Protein AF-A0A1I3XEG7-F1 (afdb_monomer)

Organism: NCBI:txid576117

Structure (mmCIF, N/CA/C/O backbone):
data_AF-A0A1I3XEG7-F1
#
_entry.id   AF-A0A1I3XEG7-F1
#
loop_
_atom_site.group_PDB
_atom_site.id
_atom_site.type_symbol
_atom_site.label_atom_id
_atom_site.label_alt_id
_atom_site.label_comp_id
_atom_site.label_asym_id
_atom_site.label_entity_id
_atom_site.label_seq_id
_atom_site.pdbx_PDB_ins_code
_atom_site.Cartn_x
_atom_site.Cartn_y
_atom_site.Cartn_z
_atom_site.occupancy
_atom_site.B_iso_or_equiv
_atom_site.auth_seq_id
_atom_site.auth_comp_id
_atom_site.auth_asym_id
_atom_site.auth_atom_id
_atom_site.pdbx_PDB_model_num
ATOM 1 N N . THR A 1 1 ? -13.438 3.076 6.515 1.00 82.19 1 THR A N 1
ATOM 2 C CA . THR A 1 1 ? -14.755 3.655 6.838 1.00 82.19 1 THR A CA 1
ATOM 3 C C . THR A 1 1 ? -15.524 2.706 7.732 1.00 82.19 1 THR A C 1
ATOM 5 O O . THR A 1 1 ? -15.217 1.517 7.771 1.00 82.19 1 THR A O 1
ATOM 8 N N . THR A 1 2 ? -16.470 3.233 8.504 1.00 82.06 2 THR A N 1
ATOM 9 C CA . THR A 1 2 ? -17.432 2.445 9.284 1.00 82.06 2 THR A CA 1
ATOM 10 C C . THR A 1 2 ? -18.439 1.758 8.354 1.00 82.06 2 THR A C 1
ATOM 12 O O . THR A 1 2 ? -18.515 2.083 7.167 1.00 82.06 2 THR A O 1
ATOM 15 N N . LYS A 1 3 ? -19.280 0.865 8.900 1.00 80.69 3 LYS A N 1
ATOM 16 C CA . LYS A 1 3 ? -20.411 0.254 8.168 1.00 80.69 3 LYS A CA 1
ATOM 17 C C . LYS A 1 3 ? -21.355 1.296 7.540 1.00 80.69 3 LYS A C 1
ATOM 19 O O . LYS A 1 3 ? -21.985 1.022 6.532 1.00 80.69 3 LYS A O 1
ATOM 24 N N . THR A 1 4 ? -21.407 2.504 8.106 1.00 85.38 4 THR A N 1
ATOM 25 C CA . THR A 1 4 ? -22.218 3.638 7.631 1.00 85.38 4 THR A CA 1
ATOM 26 C C . THR A 1 4 ? -21.464 4.591 6.695 1.00 85.38 4 THR A C 1
ATOM 28 O O . THR A 1 4 ? -21.946 5.682 6.411 1.00 85.38 4 THR A O 1
ATOM 31 N N . GLY A 1 5 ? -20.259 4.229 6.241 1.00 81.50 5 GLY A N 1
ATOM 32 C CA . GLY A 1 5 ? -19.474 5.021 5.288 1.00 81.50 5 GLY A CA 1
ATOM 33 C C . GLY A 1 5 ? -18.717 6.207 5.893 1.00 81.50 5 GLY A C 1
ATOM 34 O O . GLY A 1 5 ? -17.916 6.831 5.200 1.00 81.50 5 GLY A O 1
ATOM 35 N N . LYS A 1 6 ? -18.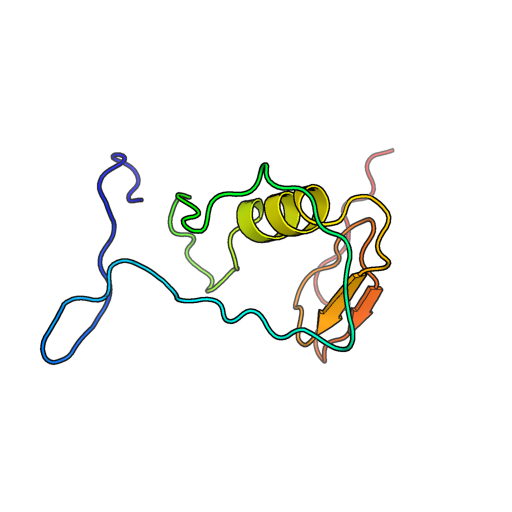890 6.494 7.188 1.00 85.69 6 LYS A N 1
ATOM 36 C CA . LYS A 1 6 ? -18.144 7.558 7.875 1.00 85.69 6 LYS A CA 1
ATOM 37 C C . LYS A 1 6 ? -16.673 7.180 8.042 1.00 85.69 6 LYS A C 1
ATOM 39 O O . LYS A 1 6 ? -16.311 5.999 8.075 1.00 85.69 6 LYS A O 1
ATOM 44 N N . GLN A 1 7 ? -15.804 8.181 8.160 1.00 84.88 7 GLN A N 1
ATOM 45 C CA . GLN A 1 7 ? -14.399 7.934 8.467 1.00 84.88 7 GLN A CA 1
ATOM 46 C C . GLN A 1 7 ? -14.287 7.305 9.860 1.00 84.88 7 GLN A C 1
ATOM 48 O O . GLN A 1 7 ? -14.852 7.806 10.830 1.00 84.88 7 GLN A O 1
ATOM 53 N N . ALA A 1 8 ? -13.609 6.161 9.932 1.00 83.88 8 ALA A N 1
ATOM 54 C CA . ALA A 1 8 ? -13.357 5.496 11.200 1.00 83.88 8 ALA A CA 1
ATOM 55 C C . ALA A 1 8 ? -12.197 6.197 11.912 1.00 83.88 8 ALA A C 1
ATOM 57 O O . ALA A 1 8 ? -11.301 6.726 11.255 1.00 83.88 8 ALA A O 1
ATOM 58 N N . PHE A 1 9 ? -12.206 6.172 13.240 1.00 85.88 9 PHE A N 1
ATOM 59 C CA . PHE A 1 9 ? -11.116 6.695 14.049 1.00 85.88 9 PHE A CA 1
ATOM 60 C C . PHE A 1 9 ? -10.768 5.707 15.167 1.00 85.88 9 PHE A C 1
ATOM 62 O O . PHE A 1 9 ? -11.638 5.211 15.882 1.00 85.88 9 PHE A O 1
ATOM 69 N N . GLY A 1 10 ? -9.483 5.405 15.293 1.00 81.25 10 GLY A N 1
ATOM 70 C CA . GLY A 1 10 ? -8.890 4.566 16.322 1.00 81.25 10 GLY A CA 1
ATOM 71 C C . GLY A 1 10 ? -8.302 5.390 17.461 1.00 81.25 10 GLY A C 1
ATOM 72 O O . GLY A 1 10 ? -8.556 6.591 17.586 1.00 81.25 10 GLY A O 1
ATOM 73 N N . THR A 1 11 ? -7.538 4.716 18.315 1.00 83.19 11 THR A N 1
ATOM 74 C CA . THR A 1 11 ? -6.866 5.302 19.478 1.00 83.19 11 THR A CA 1
ATOM 75 C C . THR A 1 11 ? -5.869 6.395 19.085 1.00 83.19 11 THR A C 1
ATOM 77 O O . THR A 1 11 ? -5.448 6.504 17.937 1.00 83.19 11 THR A O 1
ATOM 80 N N . GLY A 1 12 ? -5.522 7.247 20.045 1.00 83.75 12 GLY A N 1
ATOM 81 C CA . GLY A 1 12 ? -4.526 8.298 19.873 1.00 83.75 12 GLY A CA 1
ATOM 82 C C . GLY A 1 12 ? -4.484 9.205 21.098 1.00 83.75 12 GLY A C 1
ATOM 83 O O . GLY A 1 12 ? -5.505 9.365 21.769 1.00 83.75 12 GLY A O 1
ATOM 84 N N . TYR A 1 13 ? -3.299 9.727 21.417 1.00 84.56 13 TYR A N 1
ATOM 85 C CA . TYR A 1 13 ? -3.045 10.472 22.658 1.00 84.56 13 TYR A CA 1
ATOM 86 C C . TYR A 1 13 ? -3.431 11.952 22.556 1.00 84.56 13 TYR A C 1
ATOM 88 O O . TYR A 1 13 ? -4.041 12.487 23.472 1.00 84.56 13 TYR A O 1
ATOM 96 N N . ILE A 1 14 ? -3.093 12.597 21.435 1.00 90.75 14 ILE A N 1
ATOM 97 C CA . ILE A 1 14 ? -3.384 14.019 21.176 1.00 90.75 14 ILE A CA 1
ATOM 98 C C . ILE A 1 14 ? -4.454 14.146 20.086 1.00 90.75 14 ILE A C 1
ATOM 100 O O . ILE A 1 14 ? -5.459 14.825 20.268 1.00 90.75 14 ILE A O 1
ATOM 104 N N . LEU A 1 15 ? -4.264 13.447 18.962 1.00 90.38 15 LEU A N 1
ATOM 105 C CA . LEU A 1 15 ? -5.231 13.349 17.867 1.00 90.38 15 LEU A CA 1
ATOM 106 C C . LEU A 1 15 ? -5.753 11.918 17.762 1.00 90.38 15 LEU A C 1
ATOM 108 O O . LEU A 1 15 ? -5.009 10.966 17.987 1.00 90.38 15 LEU A O 1
ATOM 112 N N . ARG A 1 16 ? -7.023 11.755 17.378 1.00 90.00 16 ARG A N 1
ATOM 113 C CA . ARG A 1 16 ? -7.598 10.439 17.065 1.00 90.00 16 ARG A CA 1
ATOM 114 C C . ARG A 1 16 ? -7.084 9.968 15.704 1.00 90.00 16 ARG A C 1
ATOM 116 O O . ARG A 1 16 ? -7.285 10.654 14.704 1.00 90.00 16 ARG A O 1
ATOM 123 N N . CYS A 1 17 ? -6.443 8.800 15.648 1.00 86.25 17 CYS A N 1
ATOM 124 C CA . CYS A 1 17 ? -5.906 8.264 14.397 1.00 86.25 17 CYS A CA 1
ATOM 125 C C . CYS A 1 17 ? -7.038 7.845 13.455 1.00 86.25 17 CYS A C 1
ATOM 127 O O . CYS A 1 17 ? -7.821 6.964 13.788 1.00 86.25 17 CYS A O 1
ATOM 129 N N . ALA A 1 18 ? -7.121 8.442 12.268 1.00 87.44 18 ALA A N 1
ATOM 130 C CA . ALA A 1 18 ? -8.189 8.167 11.300 1.00 87.44 18 ALA A CA 1
ATOM 131 C C . ALA A 1 18 ? -7.727 7.357 10.071 1.00 87.44 18 ALA A C 1
ATOM 133 O O . ALA A 1 18 ? -8.469 7.227 9.094 1.00 87.44 18 ALA A O 1
ATOM 134 N N . GLY A 1 19 ? -6.499 6.832 10.109 1.00 86.75 19 GLY A N 1
ATOM 135 C CA . GLY A 1 19 ? -5.900 6.021 9.055 1.00 86.75 19 GLY A CA 1
ATOM 136 C C . GLY A 1 19 ? -4.573 5.400 9.491 1.00 86.75 19 GLY A C 1
ATOM 137 O O . GLY A 1 19 ? -4.024 5.756 10.533 1.00 86.75 19 GLY A O 1
ATOM 138 N N . GLU A 1 20 ? -4.073 4.480 8.671 1.00 86.94 20 GLU A N 1
ATOM 139 C CA . GLU A 1 20 ? -2.785 3.808 8.850 1.00 86.94 20 GLU A CA 1
ATOM 140 C C . GLU A 1 20 ? -1.818 4.298 7.759 1.00 86.94 20 GLU A C 1
ATOM 142 O O . GLU A 1 20 ? -2.119 4.133 6.572 1.00 86.94 20 GLU A O 1
ATOM 147 N N . PRO A 1 21 ? -0.684 4.933 8.109 1.00 88.44 21 PRO A N 1
ATOM 148 C CA . PRO A 1 21 ? 0.274 5.382 7.110 1.00 88.44 21 PRO A CA 1
ATOM 149 C C . PRO A 1 21 ? 1.016 4.191 6.496 1.00 88.44 21 PRO A C 1
ATOM 151 O O . PRO A 1 21 ? 1.382 3.240 7.187 1.00 88.44 21 PRO A O 1
ATOM 154 N N . PHE A 1 22 ? 1.306 4.278 5.201 1.00 90.38 22 PHE A N 1
ATOM 155 C CA . PHE A 1 22 ? 2.263 3.404 4.530 1.00 90.38 22 PHE A CA 1
ATOM 156 C C . PHE A 1 22 ? 3.430 4.240 4.011 1.00 90.38 22 PHE A C 1
ATOM 158 O O . PHE A 1 22 ? 3.255 5.367 3.548 1.00 90.38 22 PHE A O 1
ATOM 165 N N . LEU A 1 23 ? 4.632 3.683 4.111 1.00 92.75 23 LEU A N 1
ATOM 166 C CA . LEU A 1 23 ? 5.859 4.334 3.672 1.00 92.75 23 LEU A CA 1
ATOM 167 C C . LEU A 1 23 ? 6.290 3.750 2.329 1.00 92.75 23 LEU A C 1
ATOM 169 O O . LEU A 1 23 ? 6.209 2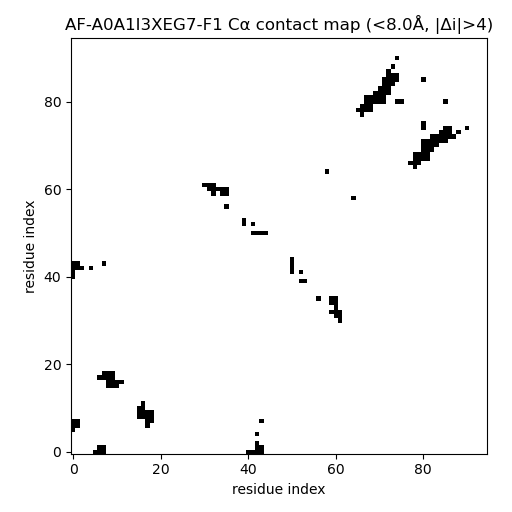.540 2.122 1.00 92.75 23 LEU A O 1
ATOM 173 N N . ILE A 1 24 ? 6.767 4.612 1.431 1.00 93.31 24 ILE A N 1
ATOM 174 C CA . ILE A 1 24 ? 7.312 4.211 0.134 1.00 93.31 24 ILE A CA 1
ATOM 175 C C . ILE A 1 24 ? 8.823 4.418 0.158 1.00 93.31 24 ILE A C 1
ATOM 177 O O . ILE A 1 24 ? 9.305 5.545 0.249 1.00 93.31 24 ILE A O 1
ATOM 181 N N . GLY A 1 25 ? 9.564 3.316 0.063 1.00 94.75 25 GLY A N 1
ATOM 182 C CA . GLY A 1 25 ? 11.002 3.318 -0.189 1.00 94.75 25 GLY A CA 1
ATOM 183 C C . GLY A 1 25 ? 11.279 2.994 -1.653 1.00 94.75 25 GLY A C 1
ATOM 184 O O . GLY A 1 25 ? 10.601 2.153 -2.241 1.00 94.75 25 GLY A O 1
ATOM 185 N N . THR A 1 26 ? 12.278 3.642 -2.249 1.00 95.50 26 THR A N 1
ATOM 186 C CA . THR A 1 26 ? 12.709 3.357 -3.626 1.00 95.50 26 THR A CA 1
ATOM 187 C C . THR A 1 26 ? 14.209 3.095 -3.674 1.00 95.50 26 THR A C 1
ATOM 189 O O . THR A 1 26 ? 14.972 3.623 -2.866 1.00 95.50 26 THR A O 1
ATOM 192 N N . ARG A 1 27 ? 14.639 2.262 -4.626 1.00 95.75 27 ARG A N 1
ATOM 193 C CA . ARG A 1 27 ? 16.051 2.021 -4.938 1.00 95.75 27 ARG A CA 1
ATOM 194 C C . ARG A 1 27 ? 16.264 2.238 -6.433 1.00 95.75 27 ARG A C 1
ATOM 196 O O . ARG A 1 27 ? 15.553 1.646 -7.240 1.00 95.75 27 ARG A O 1
ATOM 203 N N . GLY A 1 28 ?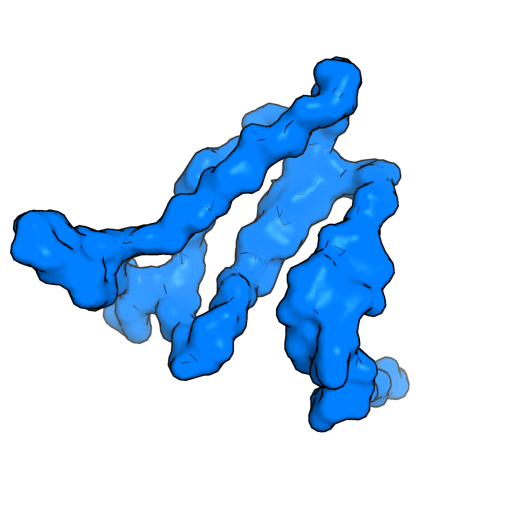 17.246 3.057 -6.804 1.00 96.12 28 GLY A N 1
ATOM 204 C CA . GLY A 1 28 ? 17.487 3.418 -8.204 1.00 96.12 28 GLY A CA 1
ATOM 205 C C . GLY A 1 28 ? 16.414 4.365 -8.751 1.00 96.12 28 GLY A C 1
ATOM 206 O O . GLY A 1 28 ? 16.035 5.321 -8.080 1.00 96.12 28 GLY A O 1
ATOM 207 N N . ARG A 1 29 ? 15.942 4.116 -9.979 1.00 94.69 29 ARG A N 1
ATOM 208 C CA . ARG A 1 29 ? 14.929 4.938 -10.668 1.00 94.69 29 ARG A CA 1
ATOM 209 C C . ARG A 1 29 ? 13.764 4.063 -11.157 1.00 94.69 29 ARG A C 1
ATOM 211 O O . ARG A 1 29 ? 13.712 3.751 -12.345 1.00 94.69 29 ARG A O 1
ATOM 218 N N . PRO A 1 30 ? 12.874 3.604 -10.258 1.00 94.38 30 PRO A N 1
ATOM 219 C CA . PRO A 1 30 ? 11.749 2.764 -10.653 1.00 94.38 30 PRO A CA 1
ATOM 220 C C . PRO A 1 30 ? 10.778 3.534 -11.554 1.00 94.38 30 PRO A C 1
ATOM 222 O O . PRO A 1 30 ? 10.496 4.709 -11.318 1.00 94.38 30 PRO A O 1
ATOM 225 N N . VAL A 1 31 ? 10.246 2.853 -12.569 1.00 94.25 31 VAL A N 1
ATOM 226 C CA . VAL A 1 31 ? 9.166 3.369 -13.416 1.00 94.25 31 VAL A CA 1
ATOM 227 C C . VAL A 1 31 ? 7.839 2.933 -12.811 1.00 94.25 31 VAL A C 1
ATOM 229 O O . VAL A 1 31 ? 7.623 1.749 -12.561 1.00 94.25 31 VAL A O 1
ATOM 232 N N . THR A 1 32 ? 6.959 3.895 -12.557 1.00 95.69 32 THR A N 1
ATOM 233 C CA . THR A 1 32 ? 5.638 3.664 -11.970 1.00 95.69 32 THR A CA 1
ATOM 234 C C . THR A 1 32 ? 4.558 4.337 -12.802 1.00 95.69 32 THR A C 1
ATOM 236 O O . THR A 1 32 ? 4.812 5.272 -13.568 1.00 95.69 32 THR A O 1
ATOM 239 N N . THR A 1 33 ? 3.320 3.882 -12.634 1.00 95.88 33 THR A N 1
ATOM 240 C CA . THR A 1 33 ? 2.163 4.600 -13.166 1.00 95.88 33 THR A CA 1
ATOM 241 C C . THR A 1 33 ? 1.872 5.852 -12.326 1.00 95.88 33 THR A C 1
ATOM 243 O O . THR A 1 33 ? 2.316 5.989 -11.186 1.00 95.88 33 THR A O 1
ATOM 246 N N . ARG A 1 34 ? 1.090 6.790 -12.877 1.00 92.50 34 ARG A N 1
ATOM 247 C CA . ARG A 1 34 ? 0.648 8.021 -12.182 1.00 92.50 34 ARG A CA 1
ATOM 248 C C . ARG A 1 34 ? -0.818 7.963 -11.726 1.00 92.50 34 ARG A C 1
ATOM 250 O O . ARG A 1 34 ? -1.393 8.985 -11.372 1.00 92.50 34 ARG A O 1
ATOM 257 N N . GLY A 1 35 ? -1.441 6.783 -11.794 1.00 92.12 35 GLY A N 1
ATOM 258 C CA . GLY A 1 35 ? -2.888 6.602 -11.612 1.00 92.12 35 GLY A CA 1
ATOM 259 C C . GLY A 1 35 ? -3.335 6.237 -10.194 1.00 92.12 35 GLY A C 1
ATOM 260 O O . GLY A 1 35 ? -4.538 6.133 -9.957 1.00 92.12 35 GLY A O 1
ATOM 261 N N . VAL A 1 36 ? -2.394 6.022 -9.275 1.00 93.88 36 VAL A N 1
ATOM 262 C CA . VAL A 1 36 ? -2.658 5.576 -7.900 1.00 93.88 36 VAL A CA 1
ATOM 263 C C . VAL A 1 36 ? -2.655 6.771 -6.953 1.00 93.88 36 VAL A C 1
ATOM 265 O O . VAL A 1 36 ? -1.766 7.620 -7.006 1.00 93.88 36 VAL A O 1
ATOM 268 N N . ARG A 1 37 ? -3.667 6.853 -6.084 1.00 92.81 37 ARG A N 1
ATOM 269 C CA . ARG A 1 37 ? -3.803 7.934 -5.095 1.00 92.81 37 ARG A CA 1
ATOM 270 C C . ARG A 1 37 ? -3.038 7.596 -3.815 1.00 92.81 37 ARG A C 1
ATOM 272 O O . ARG A 1 37 ? -2.964 6.439 -3.420 1.00 92.81 37 ARG A O 1
ATOM 279 N N . SER A 1 38 ? -2.554 8.621 -3.116 1.00 91.44 38 SER A N 1
ATOM 280 C CA . SER A 1 38 ? -1.881 8.476 -1.815 1.00 91.44 38 SER A CA 1
ATOM 281 C C . SER A 1 38 ? -2.815 8.056 -0.675 1.00 91.44 38 SER A C 1
ATOM 283 O O . SER A 1 38 ? -2.346 7.640 0.380 1.00 91.44 38 SER A O 1
ATOM 285 N N . VAL A 1 39 ? -4.132 8.157 -0.873 1.00 91.25 39 VAL A N 1
ATOM 286 C CA . VAL A 1 39 ? -5.143 7.798 0.123 1.00 91.25 39 VAL A CA 1
ATOM 287 C C . VAL A 1 39 ? -5.976 6.636 -0.391 1.00 91.25 39 VAL A C 1
ATOM 289 O O . VAL A 1 39 ? -6.643 6.735 -1.423 1.00 91.25 39 VAL A O 1
ATOM 292 N N . ILE A 1 40 ? -5.983 5.553 0.382 1.00 88.56 40 ILE A N 1
ATOM 293 C CA . ILE A 1 40 ? -6.826 4.386 0.150 1.00 88.56 40 ILE A CA 1
ATOM 294 C C . ILE A 1 40 ? -7.962 4.418 1.167 1.00 88.56 40 ILE A C 1
ATOM 296 O O . ILE A 1 40 ? -7.747 4.287 2.369 1.00 88.56 40 ILE A O 1
ATOM 300 N N . ILE A 1 41 ? -9.185 4.594 0.671 1.00 88.06 41 ILE A N 1
ATOM 301 C CA . ILE A 1 41 ? -10.397 4.537 1.490 1.00 88.06 41 ILE A CA 1
ATOM 302 C C . ILE A 1 41 ? -11.016 3.152 1.314 1.00 88.06 41 ILE A C 1
ATOM 304 O O . ILE A 1 41 ? -11.432 2.799 0.204 1.00 88.06 41 ILE A O 1
ATOM 308 N N . ASP A 1 42 ? -11.063 2.392 2.406 1.00 84.38 42 ASP A N 1
ATOM 309 C CA . ASP A 1 42 ? -11.695 1.072 2.489 1.00 84.38 42 ASP A CA 1
ATOM 310 C C . ASP A 1 42 ? -12.340 0.864 3.873 1.00 84.38 42 ASP A C 1
ATOM 312 O O . ASP A 1 42 ? -12.058 1.615 4.814 1.00 84.38 42 ASP A O 1
ATOM 316 N N . GLN A 1 43 ? -13.244 -0.106 4.007 1.00 80.38 43 GLN A N 1
ATOM 317 C CA . GLN A 1 43 ? -13.914 -0.438 5.267 1.00 80.38 43 GLN A CA 1
ATOM 318 C C . GLN A 1 43 ? -12.947 -1.071 6.276 1.00 80.38 43 GLN A C 1
ATOM 320 O O . GLN A 1 43 ? -12.075 -1.860 5.917 1.00 80.38 43 GLN A O 1
ATOM 325 N N . VAL A 1 44 ? -13.116 -0.732 7.559 1.00 71.19 44 VAL A N 1
ATOM 326 C CA . VAL A 1 44 ? -12.327 -1.346 8.640 1.00 71.19 44 VAL A CA 1
ATOM 327 C C . VAL A 1 44 ? -12.743 -2.810 8.792 1.00 71.19 44 VAL A C 1
ATOM 329 O O . VAL A 1 44 ? -13.935 -3.104 8.861 1.00 71.19 44 VAL A O 1
ATOM 332 N N . ARG A 1 45 ? -11.766 -3.721 8.853 1.00 67.69 45 ARG A N 1
ATOM 333 C CA . ARG A 1 45 ? -11.974 -5.163 9.067 1.00 67.69 45 ARG A CA 1
ATOM 334 C C . ARG A 1 45 ? -11.461 -5.568 10.450 1.00 67.69 45 ARG A C 1
ATOM 336 O O . ARG A 1 45 ? -10.506 -4.983 10.947 1.00 67.69 45 ARG A O 1
ATOM 343 N N . GLU A 1 46 ? -12.068 -6.587 11.052 1.00 60.00 46 GLU A N 1
ATOM 344 C CA . GLU A 1 46 ? -11.883 -6.932 12.474 1.00 60.00 46 GLU A CA 1
ATOM 345 C C . GLU A 1 46 ? -10.492 -7.507 12.839 1.00 60.00 46 GLU A C 1
ATOM 347 O O . GLU A 1 46 ? -10.149 -7.570 14.012 1.00 60.00 46 GLU A O 1
ATOM 352 N N . HIS A 1 47 ? -9.655 -7.901 11.869 1.00 58.31 47 HIS A N 1
ATOM 353 C CA . HIS A 1 47 ? -8.490 -8.773 12.127 1.00 58.31 47 HIS A CA 1
ATOM 354 C C . HIS A 1 47 ? -7.104 -8.167 11.813 1.00 58.31 47 HIS A C 1
ATOM 356 O O . HIS A 1 47 ? -6.182 -8.907 11.468 1.00 58.31 47 HIS A O 1
ATOM 362 N N . SER A 1 48 ? -6.913 -6.839 11.888 1.00 63.72 48 SER A N 1
ATOM 363 C CA . SER A 1 48 ? -5.651 -6.177 11.453 1.00 63.72 48 SER A CA 1
ATOM 364 C C . SER A 1 48 ? -5.229 -6.609 10.031 1.00 63.72 48 SER A C 1
ATOM 366 O O . SER A 1 48 ? -4.059 -6.625 9.646 1.00 63.72 48 SER A O 1
ATOM 368 N N . ARG A 1 49 ? -6.216 -7.018 9.227 1.00 69.12 49 ARG A N 1
ATOM 369 C CA . ARG A 1 49 ? -6.011 -7.448 7.852 1.00 69.12 49 ARG A CA 1
ATOM 370 C C . ARG A 1 49 ? -5.885 -6.186 7.025 1.00 69.12 49 ARG A C 1
ATOM 372 O O . ARG A 1 49 ? -6.850 -5.427 6.920 1.00 69.12 49 ARG A O 1
ATOM 379 N N . LYS A 1 50 ? -4.705 -5.988 6.437 1.00 68.69 50 LYS A N 1
ATOM 380 C CA . LYS A 1 50 ? -4.484 -4.900 5.485 1.00 68.69 50 LYS A CA 1
ATOM 381 C C . LYS A 1 50 ? -5.591 -4.925 4.421 1.00 68.69 50 LYS A C 1
ATOM 383 O O . LYS A 1 50 ? -5.955 -6.016 3.966 1.00 68.69 50 LYS A O 1
ATOM 388 N N . PRO A 1 51 ? -6.133 -3.765 4.021 1.00 68.00 51 PRO A N 1
ATOM 389 C CA . PRO A 1 51 ? -7.171 -3.722 3.005 1.00 68.00 51 PRO A CA 1
ATOM 390 C C . PRO A 1 51 ? -6.675 -4.361 1.707 1.00 68.00 51 PRO A C 1
ATOM 392 O O . PRO A 1 51 ? -5.597 -4.018 1.220 1.00 68.00 51 PRO A O 1
ATOM 395 N N . GLU A 1 52 ? -7.477 -5.248 1.116 1.00 82.38 52 GLU A N 1
ATOM 396 C CA . GLU A 1 52 ? -7.193 -5.847 -0.201 1.00 82.38 52 GLU A CA 1
ATOM 397 C C . GLU A 1 52 ? -6.935 -4.765 -1.260 1.00 82.38 52 GLU A C 1
ATOM 399 O O . GLU A 1 52 ? -6.074 -4.903 -2.130 1.00 82.38 52 GLU A O 1
ATOM 404 N N . LYS A 1 53 ? -7.603 -3.619 -1.098 1.00 87.62 53 LYS A N 1
ATOM 405 C CA . LYS A 1 53 ? -7.432 -2.445 -1.939 1.00 87.62 53 LYS A CA 1
ATOM 406 C C . LYS A 1 53 ? -5.987 -1.944 -1.993 1.00 87.62 53 LYS A C 1
ATOM 408 O O . LYS A 1 53 ? -5.524 -1.591 -3.071 1.00 87.62 53 LYS A O 1
ATOM 413 N N . ALA A 1 54 ? -5.242 -1.977 -0.886 1.00 89.38 54 ALA A N 1
ATOM 414 C CA . ALA A 1 54 ? -3.846 -1.535 -0.879 1.00 89.38 54 ALA A CA 1
ATOM 415 C C . ALA A 1 54 ? -2.956 -2.389 -1.793 1.00 89.38 54 ALA A C 1
ATOM 417 O O . ALA A 1 54 ? -2.107 -1.855 -2.502 1.00 89.38 54 ALA A O 1
ATOM 418 N N . PHE A 1 55 ? -3.200 -3.699 -1.841 1.00 90.94 55 PHE A N 1
ATOM 419 C CA . PHE A 1 55 ? -2.487 -4.597 -2.745 1.00 90.94 55 PHE A CA 1
ATOM 420 C C . PHE A 1 55 ? -2.887 -4.365 -4.200 1.00 90.94 55 PHE A C 1
ATOM 422 O O . PHE A 1 55 ? -2.013 -4.300 -5.060 1.00 90.94 55 PHE A O 1
ATOM 429 N N . SER A 1 56 ? -4.179 -4.171 -4.480 1.00 92.06 56 SER A N 1
ATOM 430 C CA . SER A 1 56 ? -4.636 -3.854 -5.841 1.00 92.06 56 SER A CA 1
ATOM 431 C C . SER A 1 56 ? -4.052 -2.535 -6.365 1.00 92.06 56 SER A C 1
ATOM 433 O O . SER A 1 56 ? -3.623 -2.460 -7.514 1.00 92.06 56 SER A O 1
ATOM 435 N N . GLU A 1 57 ? -3.942 -1.515 -5.510 1.00 94.12 57 GLU A N 1
ATOM 436 C CA . GLU A 1 57 ? -3.311 -0.242 -5.866 1.00 94.12 57 GLU A CA 1
ATOM 437 C C . GLU A 1 57 ? -1.794 -0.402 -6.052 1.00 94.12 57 GLU A C 1
ATOM 439 O O . GLU A 1 57 ? -1.228 0.205 -6.955 1.00 94.12 57 GLU A O 1
ATOM 444 N N . ALA A 1 58 ? -1.128 -1.274 -5.285 1.00 93.75 58 ALA A N 1
ATOM 445 C CA . ALA A 1 58 ? 0.279 -1.607 -5.517 1.00 93.75 58 ALA A CA 1
ATOM 446 C C . ALA A 1 58 ? 0.498 -2.301 -6.877 1.00 93.75 58 ALA A C 1
ATOM 448 O O . ALA A 1 58 ? 1.443 -1.965 -7.591 1.00 93.75 58 ALA A O 1
ATOM 449 N N . VAL A 1 59 ? -0.398 -3.215 -7.278 1.00 94.94 59 VAL A N 1
ATOM 450 C CA . VAL A 1 59 ? -0.381 -3.819 -8.624 1.00 94.94 59 VAL A CA 1
ATOM 451 C C . VAL A 1 59 ? -0.591 -2.748 -9.692 1.00 94.94 59 VAL A C 1
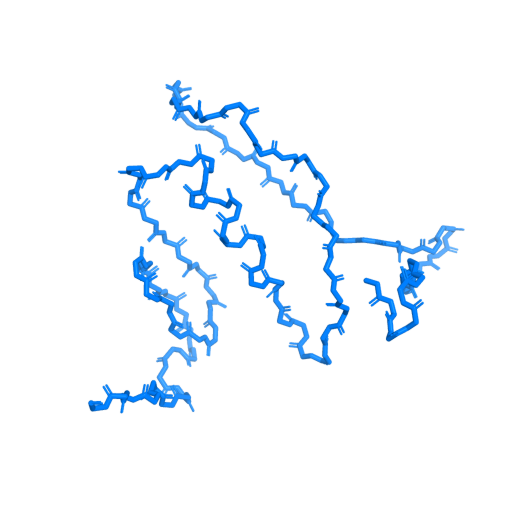ATOM 453 O O . VAL A 1 59 ? 0.162 -2.694 -10.657 1.00 94.94 59 VAL A O 1
ATOM 456 N N . ARG A 1 60 ? -1.555 -1.842 -9.509 1.00 95.31 60 ARG A N 1
ATOM 457 C CA . ARG A 1 60 ? -1.811 -0.744 -10.454 1.00 95.31 60 ARG A CA 1
ATOM 458 C C . ARG A 1 60 ? -0.644 0.244 -10.550 1.00 95.31 60 ARG A C 1
ATOM 460 O O . ARG A 1 60 ? -0.412 0.820 -11.614 1.00 95.31 60 ARG A O 1
ATOM 467 N N . LEU A 1 61 ? 0.085 0.463 -9.457 1.00 95.88 61 LEU A N 1
ATOM 468 C CA . LEU A 1 61 ? 1.264 1.328 -9.436 1.00 95.88 61 LEU A CA 1
ATOM 469 C C . LEU A 1 61 ? 2.392 0.747 -10.297 1.00 95.88 61 LEU A C 1
ATOM 471 O O . LEU A 1 61 ? 3.086 1.502 -10.979 1.00 95.88 61 LEU A O 1
ATOM 475 N N . MET A 1 62 ? 2.563 -0.579 -10.263 1.00 95.81 62 MET A N 1
ATOM 476 C CA . MET A 1 62 ? 3.603 -1.313 -10.987 1.00 95.81 62 MET A CA 1
ATOM 477 C C . MET A 1 62 ? 3.044 -2.632 -11.562 1.00 95.81 62 MET A C 1
ATOM 479 O O . MET A 1 62 ? 3.210 -3.694 -10.946 1.00 95.81 62 MET A O 1
ATOM 483 N N . PRO A 1 63 ? 2.368 -2.591 -12.726 1.00 94.69 63 PRO A N 1
ATOM 484 C CA . PRO A 1 63 ? 1.660 -3.748 -13.288 1.00 94.69 63 PRO A CA 1
ATOM 485 C C . PRO A 1 63 ? 2.591 -4.894 -13.698 1.00 94.69 63 PRO A C 1
ATOM 487 O O . PRO A 1 63 ? 2.236 -6.058 -13.520 1.00 94.69 63 PRO A O 1
ATOM 490 N N . ASP A 1 64 ? 3.814 -4.578 -14.118 1.00 93.81 64 ASP A N 1
ATOM 491 C CA . ASP A 1 64 ? 4.774 -5.568 -14.626 1.00 93.81 64 ASP A CA 1
ATOM 492 C C . ASP A 1 64 ? 5.818 -5.996 -13.580 1.00 93.81 64 ASP A C 1
ATOM 494 O O . ASP A 1 64 ? 6.745 -6.749 -13.876 1.00 93.81 64 ASP A O 1
ATOM 498 N N . ALA A 1 65 ? 5.709 -5.508 -12.339 1.00 94.38 65 ALA A N 1
ATOM 499 C CA . ALA A 1 65 ? 6.669 -5.831 -11.289 1.00 94.38 65 ALA A CA 1
ATOM 500 C C . ALA A 1 65 ? 6.438 -7.225 -10.692 1.00 94.38 65 ALA A C 1
ATOM 502 O O . ALA A 1 65 ? 5.304 -7.627 -10.429 1.00 94.38 65 ALA A O 1
ATOM 503 N N . GLN A 1 66 ? 7.535 -7.913 -10.366 1.00 94.19 66 GLN A N 1
ATOM 504 C CA . GLN A 1 66 ? 7.516 -9.020 -9.410 1.00 94.19 66 GLN A CA 1
ATOM 505 C C . GLN A 1 66 ? 7.270 -8.478 -7.998 1.00 94.19 66 GLN A C 1
ATOM 507 O O . GLN A 1 66 ? 7.757 -7.403 -7.641 1.00 94.19 66 GLN A O 1
ATOM 512 N N . ARG A 1 67 ? 6.499 -9.213 -7.191 1.00 95.25 67 ARG A N 1
ATOM 513 C CA . ARG A 1 67 ? 5.973 -8.714 -5.914 1.00 95.25 67 ARG A CA 1
ATOM 514 C C . ARG A 1 67 ? 6.232 -9.707 -4.796 1.00 95.25 67 ARG A C 1
ATOM 516 O O . ARG A 1 67 ? 6.031 -10.904 -4.977 1.00 95.25 67 ARG A O 1
ATOM 523 N N . LEU A 1 68 ? 6.655 -9.188 -3.648 1.00 93.31 68 LEU A N 1
ATOM 524 C CA . LEU A 1 68 ? 6.934 -9.955 -2.438 1.00 93.31 68 LEU A CA 1
ATOM 525 C C . LEU A 1 68 ? 6.140 -9.370 -1.269 1.00 93.31 68 LEU A C 1
ATOM 527 O O . LEU A 1 68 ? 6.243 -8.176 -0.985 1.00 93.31 68 LEU A O 1
ATOM 531 N N . GLU A 1 69 ? 5.368 -10.210 -0.585 1.00 91.88 69 GLU A N 1
ATOM 532 C CA . GLU A 1 69 ? 4.685 -9.868 0.662 1.00 91.88 69 GLU A CA 1
ATOM 533 C C . GLU A 1 69 ? 5.399 -10.556 1.831 1.00 91.88 69 GLU A C 1
ATOM 535 O O . GLU A 1 69 ? 5.378 -11.780 1.950 1.00 91.88 69 GLU A O 1
ATOM 540 N N . LEU A 1 70 ? 6.037 -9.763 2.694 1.00 90.62 70 LEU A N 1
ATOM 541 C CA . LEU A 1 70 ? 6.699 -10.244 3.909 1.00 90.62 70 LEU A CA 1
ATOM 542 C C . LEU A 1 70 ? 5.727 -10.230 5.099 1.00 90.62 70 LEU A C 1
ATOM 544 O O . LEU A 1 70 ? 4.905 -9.320 5.225 1.00 90.62 70 LEU A O 1
ATOM 548 N N . PHE A 1 71 ? 5.877 -11.205 5.997 1.00 86.69 71 PHE A N 1
ATOM 549 C CA . PHE A 1 71 ? 5.078 -11.404 7.212 1.00 86.69 71 PHE A CA 1
ATOM 550 C C . PHE A 1 71 ? 3.581 -11.611 6.953 1.00 86.69 71 PHE A C 1
ATOM 552 O O . PHE A 1 71 ? 2.741 -11.282 7.798 1.00 86.69 71 PHE A O 1
ATOM 559 N N . SER A 1 72 ? 3.227 -12.145 5.781 1.00 83.12 72 SER A N 1
ATOM 560 C CA . SER A 1 72 ? 1.823 -12.402 5.478 1.00 83.12 72 SER A CA 1
ATOM 561 C C . SER A 1 72 ? 1.273 -13.573 6.289 1.00 83.12 72 SER A C 1
ATOM 563 O O . SER A 1 72 ? 1.994 -14.482 6.704 1.00 83.12 72 SER A O 1
ATOM 565 N N . ARG A 1 73 ? -0.047 -13.559 6.473 1.00 80.19 73 ARG A N 1
ATOM 566 C CA . ARG A 1 73 ? -0.823 -14.653 7.075 1.00 80.19 73 ARG A CA 1
ATOM 567 C C . ARG A 1 73 ? -1.720 -15.355 6.054 1.00 80.19 73 ARG A C 1
ATOM 569 O O . ARG A 1 73 ? -2.446 -16.271 6.421 1.00 80.19 73 ARG A O 1
ATOM 576 N N . GLN A 1 74 ? -1.711 -14.905 4.799 1.00 78.69 74 GLN A N 1
ATOM 577 C CA . GLN A 1 74 ? -2.585 -15.393 3.737 1.00 78.69 74 GLN A CA 1
ATOM 578 C C . GLN A 1 74 ? -1.815 -15.507 2.422 1.00 78.69 74 GLN A C 1
ATOM 580 O O . GLN A 1 74 ? -0.885 -14.744 2.175 1.00 78.69 74 GLN A O 1
ATOM 585 N N . GLN A 1 75 ? -2.211 -16.453 1.574 1.00 82.19 75 GLN A N 1
ATOM 586 C CA . GLN A 1 75 ? -1.704 -16.501 0.207 1.00 82.19 75 GLN A CA 1
ATOM 587 C C . GLN A 1 75 ? -2.373 -15.421 -0.644 1.00 82.19 75 GLN A C 1
ATOM 589 O O . GLN A 1 75 ? -3.513 -15.022 -0.390 1.00 82.19 75 GLN A O 1
ATOM 594 N N . ARG A 1 76 ? -1.649 -14.947 -1.658 1.00 85.50 76 ARG A N 1
ATOM 595 C CA . ARG A 1 76 ? -2.118 -13.927 -2.589 1.00 85.50 76 ARG A CA 1
ATOM 596 C C . ARG A 1 76 ? -1.618 -14.251 -3.986 1.00 85.50 76 ARG A C 1
ATOM 598 O O . ARG A 1 76 ? -0.416 -14.338 -4.213 1.00 85.50 76 ARG A O 1
ATOM 605 N N . GLU A 1 77 ? -2.550 -14.404 -4.916 1.00 86.69 77 GLU A N 1
ATOM 606 C CA . GLU A 1 77 ? -2.228 -14.676 -6.313 1.00 86.69 77 GLU A CA 1
ATOM 607 C C . GLU A 1 77 ? -1.355 -13.559 -6.907 1.00 86.69 77 GLU A C 1
ATOM 609 O O . GLU A 1 77 ? -1.578 -12.371 -6.657 1.00 86.69 77 GLU A O 1
ATOM 614 N N . GLY A 1 78 ? -0.328 -13.943 -7.669 1.00 88.88 78 GLY A N 1
ATOM 615 C CA . GLY A 1 78 ? 0.608 -13.005 -8.295 1.00 88.88 78 GLY A CA 1
ATOM 616 C C . GLY A 1 78 ? 1.621 -12.361 -7.338 1.00 88.88 78 GLY A C 1
ATOM 617 O O . GLY A 1 78 ? 2.344 -11.449 -7.751 1.00 88.88 78 GLY A O 1
ATOM 618 N N . TRP A 1 79 ? 1.683 -12.811 -6.080 1.00 92.81 79 TRP A N 1
ATOM 619 C CA . TRP A 1 79 ? 2.681 -12.394 -5.096 1.00 92.81 79 TRP A CA 1
ATOM 620 C C . TRP A 1 79 ? 3.473 -13.601 -4.604 1.00 92.81 79 TRP A C 1
ATOM 622 O O . TRP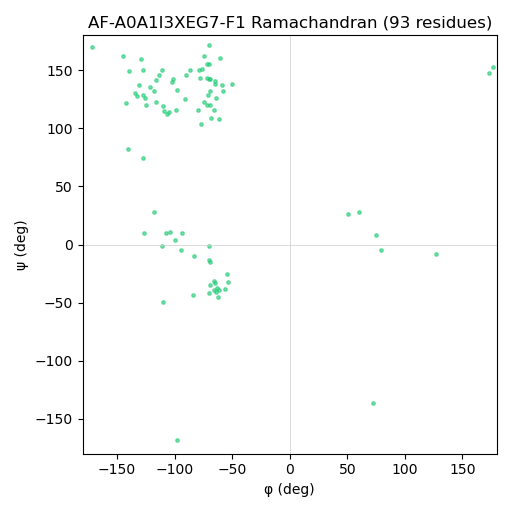 A 1 79 ? 2.907 -14.628 -4.237 1.00 92.81 79 TRP A O 1
ATOM 632 N N . THR A 1 80 ? 4.792 -13.454 -4.522 1.00 93.19 80 THR A N 1
ATOM 633 C CA . THR A 1 80 ? 5.595 -14.329 -3.671 1.00 93.19 80 THR A CA 1
ATOM 634 C C . THR A 1 80 ? 5.295 -13.951 -2.228 1.00 93.19 80 THR A C 1
ATOM 636 O O . THR A 1 80 ? 5.355 -12.776 -1.868 1.00 93.19 80 THR A O 1
ATOM 639 N N . VAL A 1 81 ? 4.956 -14.924 -1.391 1.00 90.75 81 VAL A N 1
ATOM 640 C CA . VAL A 1 81 ? 4.564 -14.670 -0.003 1.00 90.75 81 VAL A CA 1
ATOM 641 C C . VAL A 1 81 ? 5.546 -15.351 0.938 1.00 90.75 81 VAL A C 1
ATOM 643 O O . VAL A 1 81 ? 5.858 -16.527 0.770 1.00 90.75 81 VAL A O 1
ATOM 646 N N . TRP A 1 82 ? 6.017 -14.616 1.943 1.00 83.69 82 TRP A N 1
ATOM 647 C CA . TRP A 1 82 ? 6.907 -15.134 2.976 1.00 83.69 82 TRP A CA 1
ATOM 648 C C . TRP A 1 82 ? 6.422 -14.713 4.362 1.00 83.69 82 TRP A C 1
ATOM 650 O O . TRP A 1 82 ? 6.185 -13.533 4.610 1.00 83.69 82 TRP A O 1
ATOM 660 N N . GLY A 1 83 ? 6.263 -15.666 5.278 1.00 79.88 83 GLY A N 1
ATOM 661 C CA . GLY A 1 83 ? 5.835 -15.405 6.650 1.00 79.88 83 GLY A CA 1
ATOM 662 C C . GLY A 1 83 ? 5.655 -16.689 7.457 1.00 79.88 83 GLY A C 1
ATOM 663 O O . GLY A 1 83 ? 5.322 -17.737 6.907 1.00 79.88 83 GLY A O 1
ATOM 664 N N . ASP A 1 84 ? 5.817 -16.594 8.774 1.00 68.75 84 ASP A N 1
ATOM 665 C CA . ASP A 1 84 ? 5.854 -17.751 9.688 1.00 68.75 84 ASP A CA 1
ATOM 666 C C . ASP A 1 84 ? 4.500 -18.473 9.865 1.00 68.75 84 ASP A C 1
ATOM 668 O O . ASP A 1 84 ? 4.393 -19.452 10.603 1.00 68.75 84 ASP A O 1
ATOM 672 N N . GLN A 1 85 ? 3.434 -17.990 9.218 1.00 62.00 85 GLN A N 1
ATOM 673 C CA . GLN A 1 85 ? 2.094 -18.596 9.247 1.00 62.00 85 GLN A CA 1
ATOM 674 C C . GLN A 1 85 ? 1.513 -18.879 7.855 1.00 62.00 85 GLN A C 1
ATOM 676 O O . GLN A 1 85 ? 0.329 -19.214 7.738 1.00 62.00 85 GLN A O 1
ATOM 681 N N . VAL A 1 86 ? 2.317 -18.754 6.797 1.00 54.78 86 VAL A N 1
ATOM 682 C CA . VAL A 1 86 ? 1.883 -19.043 5.426 1.00 54.78 86 VAL A CA 1
ATOM 683 C C . VAL A 1 86 ? 1.643 -20.555 5.314 1.00 54.78 86 VAL A C 1
ATOM 685 O O . VAL A 1 86 ? 2.577 -21.343 5.404 1.00 54.78 86 VAL A O 1
ATOM 688 N N . GLY A 1 87 ? 0.370 -20.956 5.209 1.00 55.03 87 GLY A N 1
ATOM 689 C CA . GLY A 1 87 ? -0.069 -22.362 5.201 1.00 55.03 87 GLY A CA 1
ATOM 690 C C . GLY A 1 87 ? -1.163 -22.721 6.219 1.00 55.03 87 GLY A C 1
ATOM 691 O O . GLY A 1 87 ? -1.708 -23.816 6.147 1.00 55.03 87 GLY A O 1
ATOM 692 N N . LYS A 1 88 ? -1.532 -21.821 7.147 1.00 52.59 88 LYS A N 1
ATOM 693 C CA . LYS A 1 88 ? -2.587 -22.095 8.153 1.00 52.59 88 LYS A CA 1
ATOM 694 C C . LYS A 1 88 ? -4.028 -21.866 7.679 1.00 52.59 88 LYS A C 1
ATOM 696 O O . LYS A 1 88 ? -4.955 -22.257 8.381 1.00 52.59 88 LYS A O 1
ATOM 701 N N . PHE A 1 89 ? -4.223 -21.262 6.508 1.00 51.62 89 PHE A N 1
ATOM 702 C CA . PHE A 1 89 ? -5.538 -21.102 5.886 1.00 51.62 89 PHE A CA 1
ATOM 703 C C . PHE A 1 89 ? -5.485 -21.694 4.473 1.00 51.62 89 PHE A C 1
ATOM 705 O O 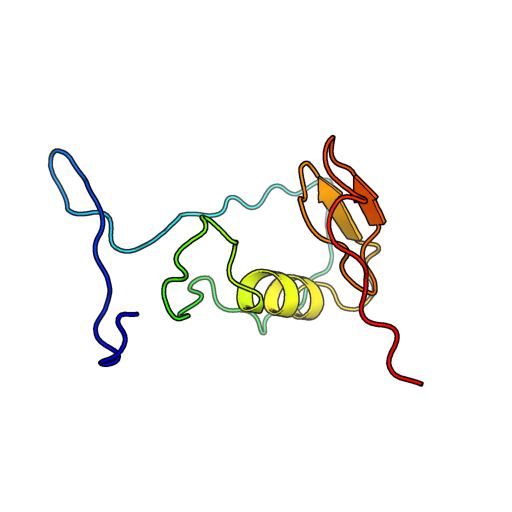. PHE A 1 89 ? -4.638 -21.256 3.685 1.00 51.62 89 PHE A O 1
ATOM 712 N N . PRO A 1 90 ? -6.317 -22.703 4.152 1.00 45.78 90 PRO A N 1
ATOM 713 C CA . PRO A 1 90 ? -6.331 -23.297 2.824 1.00 45.78 90 PRO A CA 1
ATOM 714 C C . PRO A 1 90 ? -6.791 -22.258 1.796 1.00 45.78 90 PRO A C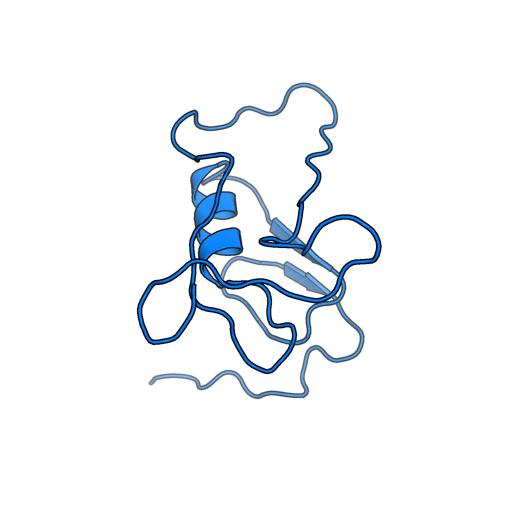 1
ATOM 716 O O . PRO A 1 90 ? -7.719 -21.489 2.043 1.00 45.78 90 PRO A O 1
ATOM 719 N N . SER A 1 91 ? -6.133 -22.232 0.638 1.00 48.44 91 SER A N 1
ATOM 720 C CA . SER A 1 91 ? -6.689 -21.605 -0.557 1.00 48.44 91 SER A CA 1
ATOM 721 C C . SER A 1 91 ? -7.911 -22.422 -0.969 1.00 48.44 91 SER A C 1
ATOM 723 O O . SER A 1 91 ? -7.759 -23.598 -1.302 1.00 48.44 91 S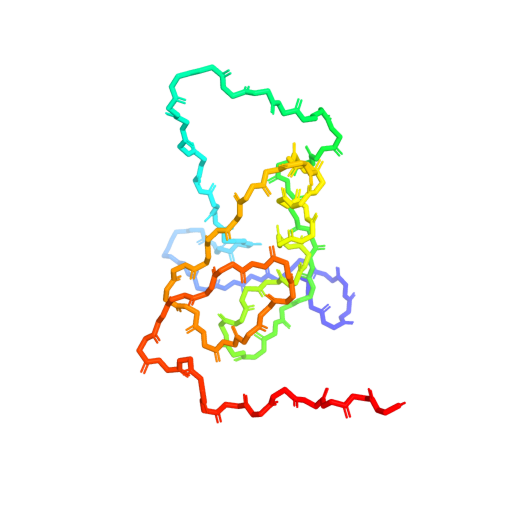ER A O 1
ATOM 725 N N . GLU A 1 92 ? -9.111 -21.843 -0.926 1.00 45.25 92 GLU A N 1
ATOM 726 C CA . GLU A 1 92 ? -10.256 -22.440 -1.614 1.00 45.25 92 GLU A CA 1
ATOM 727 C C . GLU A 1 92 ? -9.922 -22.490 -3.105 1.00 45.25 92 GLU A C 1
ATOM 729 O O . GLU A 1 92 ? -9.828 -21.467 -3.782 1.00 45.25 92 GLU A O 1
ATOM 734 N N . VAL A 1 93 ? -9.663 -23.700 -3.590 1.00 42.91 93 VAL A N 1
ATOM 735 C CA . VAL A 1 93 ? -9.505 -23.995 -5.008 1.00 42.91 93 VAL A CA 1
ATOM 736 C C . VAL A 1 93 ? -10.919 -24.015 -5.584 1.00 42.91 93 VAL A C 1
ATOM 738 O O . VAL A 1 93 ? -11.666 -24.960 -5.337 1.00 42.91 93 VAL A O 1
ATOM 741 N N . GLN A 1 94 ? -11.321 -22.964 -6.302 1.00 39.19 94 GLN A N 1
ATOM 742 C CA . GLN A 1 94 ? -12.502 -23.054 -7.161 1.00 39.19 94 GLN A CA 1
ATOM 743 C C . GLN A 1 94 ? -12.146 -23.932 -8.365 1.00 39.19 94 GLN A C 1
ATOM 745 O O . GLN A 1 94 ? -11.170 -23.660 -9.065 1.00 39.19 94 GLN A O 1
ATOM 750 N N . SER A 1 95 ? -12.896 -25.029 -8.503 1.00 38.66 95 SER A N 1
ATOM 751 C CA . SER A 1 95 ? -12.891 -25.943 -9.654 1.00 38.66 95 SER A CA 1
ATOM 752 C C . SER A 1 95 ? -13.572 -25.324 -10.869 1.00 38.66 95 SER A C 1
ATOM 754 O O . SER A 1 95 ? -14.461 -24.467 -10.660 1.00 38.66 95 SER A O 1
#

Solvent-accessible surface area (backbone atoms only — not comparable to full-atom values): 6600 Å² total; per-residue (Å²): 40,42,102,84,67,44,84,42,68,53,76,60,94,90,58,66,36,64,75,82,90,81,85,86,84,85,74,91,82,80,83,65,56,88,85,60,71,98,71,86,91,58,68,75,61,97,73,86,58,76,58,69,62,60,56,54,44,51,40,64,28,35,76,88,58,88,44,76,42,75,72,33,67,61,88,53,90,89,42,50,73,45,38,100,44,63,77,82,59,82,79,85,78,83,129

InterPro domains:
  IPR007757 MT-A70-like [PF05063] (10-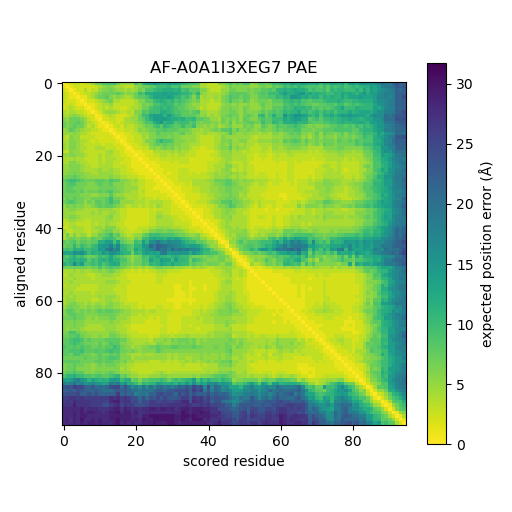85)
  IPR007757 MT-A70-like [PS51143] (1-95)

Secondary structure (DSSP, 8-state):
--TTSPPP----SSS---S--------S-----S---S-------TT----HHHHHHHHHHSTT---EEET-SS--TTSEEE-TTTTSS------

Mean predicted aligned error: 7.95 Å

pLDDT: mean 82.37, std 14.84, range [38.66, 96.12]

Radius of gyration: 15.85 Å; Cα contacts (8 Å, |Δi|>4): 89; chains: 1; bounding box: 40×40×37 Å

Foldseek 3Di:
DEPVQDQDFPDDDPDTHRDDADDDDDDDDDDWDPPADNDDDDYDDDPPDDDPVVVVSVCNGPVPDAAEDEQDQEDDPSHHYYHPNYPVDDDPDDD

Sequence (95 aa):
TTKTGKQAFGTGYILRCAGEPFLIGTRGRPVTTRGVRSVIIDQVREHSRKPEKAFSEAVRLMPDAQRLELFSRQQREGWTVWGDQVGKFPSEVQS

Nearest PDB structures (foldseek):
  7o0l-assembly1_A  TM=8.157E-01  e=6.560E-04  Homo sapiens
  7nhg-assembly1_A  TM=8.359E-01  e=2.752E-03  Homo sapiens
  7oql-assembly1_A  TM=6.653E-01  e=2.094E-03  Homo sapiens
  7o0q-assembly1_A  TM=6.406E-01  e=1.956E-03  Homo sapiens
  7o2h-assembly1_A  TM=6.646E-01  e=3.377E-03  Homo sapiens